Protein AF-A0A0F2TAU7-F1 (afdb_monomer)

Organism: Streptomyces rubellomurinus (strain ATCC 31215) (NCBI:txid359131)

Secondary structure (DSSP, 8-state):
----------HHHHHHHHHHHHHHHHHHHHHHHHHHHHHHHHHHTT--HHHHHHHHHHTTHHHHHHHHHHHHHHHHTT--HHHHHHHHHHHHHHHHHHHHHHHHT-

Foldseek 3Di:
DDPDDPPPQPVVLVVLLVVLLVLLVVLVVCLLVVLVVQLVVCVVVVHDNVPSVVSSVVLCVLLVVLLVVLVVCCVPVVDPPNNSSNSNSVSNSRSSVVSSVVVVVD

Sequence (106 aa):
MARTLSGKRNPLGLALGVGQLLLAAPMLATLATGGLVIAVMGMAAGSSAVVAVPAALLMLLGPLLGLGLALLVTRVHDVPRHVVFPVISFGLLLGTAIEYVGIFQQ

pLDDT: mean 79.38, std 10.71, range [42.56, 91.81]

Mean predicted aligned error: 8.67 Å

Solvent-accessible surface area (backbone atoms only — not comparable to full-atom values): 5560 Å² total; per-residue (Å²): 136,87,88,81,74,81,79,70,80,43,65,66,36,49,50,50,15,50,53,34,41,63,62,28,46,61,56,49,48,49,46,55,53,49,25,49,49,51,22,51,54,35,37,74,74,69,41,55,60,84,55,26,50,57,56,32,53,54,66,48,44,34,30,52,50,20,32,51,50,26,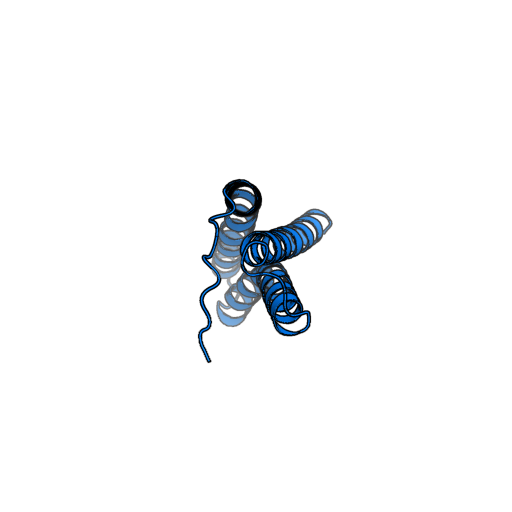50,48,51,45,66,74,65,71,49,56,80,60,48,42,59,28,47,34,25,45,20,29,29,50,13,35,50,54,42,53,53,59,62,77,74,109

Radius of gyration: 17.93 Å; Cα contacts (8 Å, |Δi|>4): 107; chains: 1; bounding box: 39×26×62 Å

Structure (mmCIF, N/CA/C/O backbone):
data_AF-A0A0F2TAU7-F1
#
_entry.id   AF-A0A0F2TAU7-F1
#
loop_
_atom_site.group_PDB
_atom_site.id
_atom_site.type_symbol
_atom_site.label_atom_id
_atom_site.label_alt_id
_atom_site.label_comp_id
_atom_site.label_asym_id
_atom_site.label_entity_id
_atom_site.label_seq_id
_atom_site.pdbx_PDB_ins_code
_atom_site.Cartn_x
_atom_site.Cartn_y
_atom_site.Cartn_z
_atom_site.occupancy
_atom_site.B_iso_or_equiv
_atom_site.auth_seq_id
_atom_site.auth_comp_id
_atom_site.auth_asym_id
_atom_site.auth_atom_id
_atom_site.pdbx_PDB_model_num
ATOM 1 N N . MET A 1 1 ? -6.305 -12.656 36.894 1.00 43.06 1 MET A N 1
ATOM 2 C CA . MET A 1 1 ? -6.575 -11.359 36.234 1.00 43.06 1 MET A CA 1
ATOM 3 C C . MET A 1 1 ? -7.243 -11.649 34.891 1.00 43.06 1 MET A C 1
ATOM 5 O O . MET A 1 1 ? -6.571 -11.988 33.926 1.00 43.06 1 MET A O 1
ATOM 9 N N . ALA A 1 2 ? -8.575 -11.688 34.872 1.00 42.56 2 ALA A N 1
ATOM 10 C CA . ALA A 1 2 ? -9.360 -12.154 33.731 1.00 42.56 2 ALA A CA 1
ATOM 11 C C . ALA A 1 2 ? -9.502 -11.044 32.673 1.00 42.56 2 ALA A C 1
ATOM 13 O O . ALA A 1 2 ? -10.181 -10.048 32.906 1.00 42.56 2 ALA A O 1
ATOM 14 N N . ARG A 1 3 ? -8.872 -11.207 31.500 1.00 48.84 3 ARG A N 1
ATOM 15 C CA . ARG A 1 3 ? -9.131 -10.385 30.302 1.00 48.84 3 ARG A CA 1
ATOM 16 C C . ARG A 1 3 ? -10.288 -10.998 29.510 1.00 48.84 3 ARG A C 1
ATOM 18 O O . ARG A 1 3 ? -10.101 -11.561 28.438 1.00 48.84 3 ARG A O 1
ATOM 25 N N . THR A 1 4 ? -11.496 -10.889 30.044 1.00 59.75 4 THR A N 1
ATOM 26 C CA . THR A 1 4 ? -12.730 -11.095 29.280 1.00 59.75 4 THR A CA 1
ATOM 27 C C . THR A 1 4 ? -13.320 -9.739 28.935 1.00 59.75 4 THR A C 1
ATOM 29 O O . THR A 1 4 ? -14.083 -9.174 29.708 1.00 59.75 4 THR A O 1
ATOM 32 N N . LEU A 1 5 ? -12.984 -9.225 27.753 1.00 47.03 5 LEU A N 1
ATOM 33 C CA . LEU A 1 5 ? -13.851 -8.295 27.037 1.00 47.03 5 LEU A CA 1
ATOM 34 C C . LEU A 1 5 ? -14.039 -8.855 25.634 1.00 47.03 5 LEU A C 1
ATOM 36 O O . LEU A 1 5 ? -13.156 -8.791 24.780 1.00 47.03 5 LEU A O 1
ATOM 40 N N . SER A 1 6 ? -15.200 -9.487 25.478 1.00 45.56 6 SER A N 1
ATOM 41 C CA . SER A 1 6 ? -15.793 -9.923 24.224 1.00 45.56 6 SER A CA 1
ATOM 42 C C . SER A 1 6 ? -15.510 -8.900 23.127 1.00 45.56 6 SER A C 1
ATOM 44 O O . SER A 1 6 ? -15.968 -7.756 23.187 1.00 45.56 6 SER A O 1
ATOM 46 N N . GLY A 1 7 ? -14.726 -9.312 22.131 1.00 49.81 7 GLY A N 1
ATOM 47 C CA . GLY A 1 7 ? -14.575 -8.580 20.886 1.00 49.81 7 GLY A CA 1
ATOM 48 C C . GLY A 1 7 ? -15.911 -8.594 20.159 1.00 49.81 7 GLY A C 1
ATOM 49 O O . GLY A 1 7 ? -16.137 -9.447 19.304 1.00 49.81 7 GLY A O 1
ATOM 50 N N . LYS A 1 8 ? -16.812 -7.670 20.513 1.00 58.38 8 LYS A N 1
ATOM 51 C CA . LYS A 1 8 ? -17.995 -7.363 19.708 1.00 58.38 8 LYS A CA 1
ATOM 52 C C . LYS A 1 8 ? -17.480 -7.081 18.299 1.00 58.38 8 LYS A C 1
ATOM 54 O O . LYS A 1 8 ? -16.807 -6.076 18.073 1.00 58.38 8 LYS A O 1
ATOM 59 N N . ARG A 1 9 ? -17.732 -8.012 17.374 1.00 62.31 9 ARG A N 1
ATOM 60 C CA . ARG A 1 9 ? -17.491 -7.811 15.945 1.00 62.31 9 ARG A CA 1
ATOM 61 C C . ARG A 1 9 ? -18.187 -6.501 15.593 1.00 62.31 9 ARG A C 1
ATOM 63 O O . ARG A 1 9 ? -19.392 -6.402 15.791 1.00 62.31 9 ARG A O 1
ATOM 70 N N . ASN A 1 10 ? -17.430 -5.489 15.180 1.00 75.12 10 ASN A N 1
ATOM 71 C CA . ASN A 1 10 ? -17.988 -4.232 14.703 1.00 75.12 10 ASN A CA 1
ATOM 72 C C . ASN A 1 10 ? -18.178 -4.381 13.187 1.00 75.12 10 ASN A C 1
ATOM 74 O O . ASN A 1 10 ? -17.215 -4.162 12.446 1.00 75.12 10 ASN A O 1
ATOM 78 N N . PRO A 1 11 ? -19.364 -4.813 12.715 1.00 77.62 11 PRO A N 1
ATOM 79 C CA . PRO A 1 11 ? -19.586 -5.061 11.295 1.00 77.62 11 PRO A CA 1
ATOM 80 C C . PRO A 1 11 ? -19.400 -3.786 10.471 1.00 77.62 11 PRO A C 1
ATOM 82 O O . PRO A 1 11 ? -18.952 -3.874 9.336 1.00 77.62 11 PRO A O 1
ATOM 85 N N . LEU A 1 12 ? -19.659 -2.610 11.057 1.00 81.12 12 LEU A N 1
ATOM 86 C CA . LEU A 1 12 ? -19.448 -1.320 10.402 1.00 81.12 12 LEU A CA 1
ATOM 87 C C . LEU A 1 12 ? -17.958 -1.040 10.194 1.00 81.12 12 LEU A C 1
ATOM 89 O O . LEU A 1 12 ? -17.551 -0.706 9.089 1.00 81.12 12 LEU A O 1
ATOM 93 N N . GLY A 1 13 ? -17.126 -1.240 11.221 1.00 79.12 13 GLY A N 1
ATOM 94 C CA . GLY A 1 13 ? -15.672 -1.073 11.098 1.00 79.12 13 GLY A CA 1
ATOM 95 C C . GLY A 1 13 ? -15.052 -2.027 10.071 1.00 79.12 13 GLY A C 1
ATOM 96 O O . GLY A 1 13 ? -14.156 -1.643 9.321 1.00 79.12 13 GLY A O 1
ATOM 97 N N . LEU A 1 14 ? -15.571 -3.255 9.993 1.00 77.94 14 LEU A N 1
ATOM 98 C CA . LEU A 1 14 ? -15.134 -4.241 9.009 1.00 77.94 14 LEU A CA 1
ATOM 99 C C . LEU A 1 14 ? -15.607 -3.883 7.594 1.00 77.94 14 LEU A C 1
ATOM 101 O O . LEU A 1 14 ? -14.802 -3.911 6.670 1.00 77.94 14 LEU A O 1
ATOM 105 N N . ALA A 1 15 ? -16.869 -3.478 7.428 1.00 83.25 15 ALA A N 1
ATOM 106 C CA . ALA A 1 15 ? -17.410 -3.032 6.146 1.00 83.25 15 ALA A CA 1
ATOM 107 C C . ALA A 1 15 ? -16.667 -1.803 5.602 1.00 83.25 15 ALA A C 1
ATOM 109 O O . ALA A 1 15 ? -16.358 -1.757 4.415 1.00 83.25 15 ALA A O 1
ATOM 110 N N . LEU A 1 16 ? -16.317 -0.846 6.467 1.00 83.94 16 LEU A N 1
ATOM 111 C CA . LEU A 1 16 ? -15.525 0.327 6.092 1.00 83.94 16 LEU A CA 1
ATOM 112 C C . LEU A 1 16 ? -14.125 -0.061 5.613 1.00 83.94 16 LEU A C 1
ATOM 114 O O . LEU A 1 16 ? -13.708 0.385 4.548 1.00 83.94 16 LEU A O 1
ATOM 118 N N . GLY A 1 17 ? -13.418 -0.919 6.355 1.00 80.81 17 GLY A N 1
ATOM 119 C CA . GLY A 1 17 ? -12.089 -1.373 5.939 1.00 80.81 17 GLY A CA 1
ATOM 120 C C . GLY A 1 17 ? -12.125 -2.194 4.646 1.00 80.81 17 GLY A C 1
ATOM 121 O O . GLY A 1 17 ? -11.287 -1.993 3.774 1.00 80.81 17 GLY A O 1
ATOM 122 N N . VAL A 1 18 ? -13.137 -3.052 4.464 1.00 85.94 18 VAL A N 1
ATOM 123 C CA . VAL A 1 18 ? -13.330 -3.804 3.213 1.00 85.94 18 VAL A CA 1
ATOM 124 C C . VAL A 1 18 ? -13.635 -2.847 2.064 1.00 85.94 18 VAL A C 1
ATOM 126 O O . VAL A 1 18 ? -13.041 -2.985 1.002 1.00 85.94 18 VAL A O 1
ATOM 129 N N . GLY A 1 19 ? -14.494 -1.846 2.272 1.00 84.38 19 GLY A N 1
ATOM 130 C CA . GLY A 1 19 ? -14.776 -0.814 1.275 1.00 84.38 19 GLY A CA 1
ATOM 131 C C . GLY A 1 19 ? -13.518 -0.047 0.866 1.00 84.38 19 GLY A C 1
ATOM 132 O O . GLY A 1 19 ? -13.265 0.126 -0.321 1.00 84.38 19 GLY A O 1
ATOM 133 N N . GLN A 1 20 ? -12.678 0.339 1.827 1.00 85.00 20 GLN A N 1
ATOM 134 C CA . GLN A 1 20 ? -11.396 1.000 1.560 1.00 85.00 20 GLN A CA 1
ATOM 135 C C . GLN A 1 20 ? -10.417 0.097 0.801 1.00 85.00 20 GLN A C 1
ATOM 137 O O . GLN A 1 20 ? -9.771 0.557 -0.135 1.00 85.00 20 GLN A O 1
ATOM 142 N N . LEU A 1 21 ? -10.334 -1.188 1.153 1.00 81.75 21 LEU A N 1
ATOM 143 C CA . LEU A 1 21 ? -9.525 -2.174 0.430 1.00 81.75 21 LEU A CA 1
ATOM 144 C C . LEU A 1 21 ? -10.021 -2.390 -0.999 1.00 81.75 21 LEU A C 1
ATOM 146 O O . LEU A 1 21 ? -9.209 -2.440 -1.916 1.00 81.75 21 LEU A O 1
ATOM 150 N N . LEU A 1 22 ? -11.336 -2.480 -1.201 1.00 86.25 22 LEU A N 1
ATOM 151 C CA . LEU A 1 22 ? -11.935 -2.601 -2.529 1.00 86.25 22 LEU A CA 1
ATOM 152 C C . LEU A 1 22 ? -11.713 -1.345 -3.376 1.00 86.25 22 LEU A C 1
ATOM 154 O O . LEU A 1 22 ? -11.561 -1.469 -4.585 1.00 86.25 22 LEU A O 1
ATOM 158 N N . LEU A 1 23 ? -11.652 -0.160 -2.762 1.00 83.75 23 LEU A N 1
ATOM 159 C CA . LEU A 1 23 ? -11.279 1.084 -3.444 1.00 83.75 23 LEU A CA 1
ATOM 160 C C . LEU A 1 23 ? -9.777 1.147 -3.759 1.00 83.75 23 LEU A C 1
ATOM 162 O O . LEU A 1 23 ? -9.396 1.654 -4.811 1.00 83.75 23 LEU A O 1
ATOM 166 N N . ALA A 1 24 ? -8.925 0.608 -2.884 1.00 81.19 24 ALA A N 1
ATOM 167 C CA . ALA A 1 24 ? -7.478 0.572 -3.092 1.00 81.19 24 ALA A CA 1
ATOM 168 C C . ALA A 1 24 ? -7.071 -0.475 -4.137 1.00 81.19 24 ALA A C 1
ATOM 170 O O . ALA A 1 24 ? -6.119 -0.258 -4.880 1.00 81.19 24 ALA A O 1
ATOM 171 N N . ALA A 1 25 ? -7.790 -1.597 -4.211 1.00 80.56 25 ALA A N 1
ATOM 172 C CA . ALA A 1 25 ? -7.498 -2.722 -5.093 1.00 80.56 25 ALA A CA 1
ATOM 173 C C . ALA A 1 25 ? -7.334 -2.340 -6.578 1.00 80.56 25 ALA A C 1
ATOM 175 O O . ALA A 1 25 ? -6.309 -2.717 -7.147 1.00 80.56 25 ALA A O 1
ATO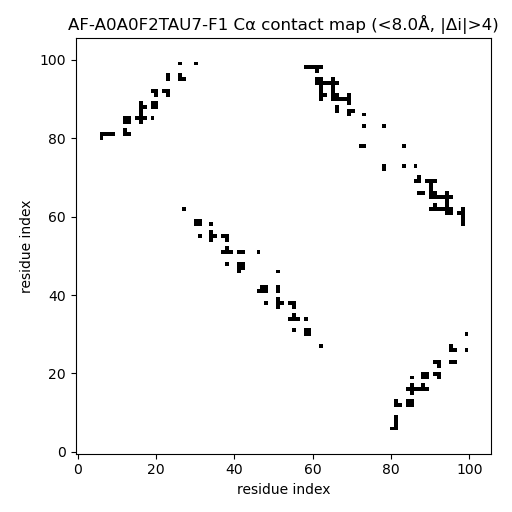M 176 N N . PRO A 1 26 ? -8.254 -1.592 -7.225 1.00 81.19 26 PRO A N 1
ATOM 177 C CA . PRO A 1 26 ? -8.075 -1.191 -8.615 1.00 81.19 26 PRO A CA 1
ATOM 178 C C . PRO A 1 26 ? -6.866 -0.268 -8.792 1.00 81.19 26 PRO A C 1
ATOM 180 O O . PRO A 1 26 ? -6.112 -0.461 -9.735 1.00 81.19 26 PRO A O 1
ATOM 183 N N . MET A 1 27 ? -6.615 0.673 -7.876 1.00 82.12 27 MET A N 1
ATOM 184 C CA . MET A 1 27 ? -5.432 1.541 -7.958 1.00 82.12 27 MET A CA 1
ATOM 185 C C . MET A 1 27 ? -4.121 0.757 -7.791 1.00 82.12 27 MET A C 1
ATOM 187 O O . MET A 1 27 ? -3.185 0.961 -8.560 1.00 82.12 27 MET A O 1
ATOM 191 N N . LEU A 1 28 ? -4.067 -0.178 -6.836 1.00 80.38 28 LEU A N 1
ATOM 192 C CA . LEU A 1 28 ? -2.935 -1.090 -6.634 1.00 80.38 28 LEU A CA 1
ATOM 193 C C . LEU A 1 28 ? -2.693 -1.973 -7.856 1.00 80.38 28 LEU A C 1
ATOM 195 O O . LEU A 1 28 ? -1.544 -2.172 -8.244 1.00 80.38 28 LEU A O 1
ATOM 199 N N . ALA A 1 29 ? -3.763 -2.485 -8.468 1.00 82.12 29 ALA A N 1
ATOM 200 C CA . ALA A 1 29 ? -3.668 -3.256 -9.697 1.00 82.12 29 ALA A CA 1
ATOM 201 C C . ALA A 1 29 ? -3.053 -2.407 -10.811 1.00 82.12 29 ALA A C 1
ATOM 203 O O . ALA A 1 29 ? -2.087 -2.852 -11.420 1.00 82.12 29 ALA A O 1
ATOM 204 N N . THR A 1 30 ? -3.526 -1.172 -11.009 1.00 83.44 30 THR A N 1
ATOM 205 C CA . THR A 1 30 ? -2.979 -0.257 -12.020 1.00 83.44 30 THR A CA 1
ATOM 206 C C . THR A 1 30 ? -1.505 0.058 -11.776 1.00 83.44 30 THR A C 1
ATOM 208 O O . THR A 1 30 ? -0.728 0.032 -12.727 1.00 83.44 30 THR A O 1
ATOM 211 N N . LEU A 1 31 ? -1.097 0.302 -10.526 1.00 81.50 31 LEU A N 1
ATOM 212 C CA . LEU A 1 31 ? 0.311 0.522 -10.168 1.00 81.50 31 LEU A CA 1
ATOM 213 C C . LEU A 1 31 ? 1.168 -0.710 -10.468 1.00 81.50 31 LEU A C 1
ATOM 215 O O . LEU A 1 31 ? 2.205 -0.599 -11.118 1.00 81.50 31 LEU A O 1
ATOM 219 N N . ALA A 1 32 ? 0.721 -1.894 -10.047 1.00 81.44 32 ALA A N 1
ATOM 220 C CA . ALA A 1 32 ? 1.459 -3.134 -10.251 1.00 81.44 32 ALA A CA 1
ATOM 221 C C . ALA A 1 32 ? 1.563 -3.504 -11.739 1.00 81.44 32 ALA A C 1
ATOM 223 O O . ALA A 1 32 ? 2.647 -3.834 -12.220 1.00 81.44 32 ALA A O 1
ATOM 224 N N . THR A 1 33 ? 0.460 -3.422 -12.493 1.00 82.75 33 THR A N 1
ATOM 225 C CA . THR A 1 33 ? 0.465 -3.711 -13.933 1.00 82.75 33 THR A CA 1
ATOM 226 C C . THR A 1 33 ? 1.197 -2.633 -14.721 1.00 82.75 33 THR A C 1
ATOM 228 O O . THR A 1 33 ? 1.944 -2.963 -15.634 1.00 82.75 33 THR A O 1
ATOM 231 N N . GLY A 1 34 ? 1.027 -1.358 -14.362 1.00 81.06 34 GLY A N 1
ATOM 232 C CA . GLY A 1 34 ? 1.709 -0.232 -14.997 1.00 81.06 34 GLY A CA 1
ATOM 233 C C . GLY A 1 34 ? 3.220 -0.310 -14.803 1.00 81.06 34 GLY A C 1
ATOM 234 O O . GLY A 1 34 ? 3.963 -0.277 -15.782 1.00 81.06 34 GLY A O 1
ATOM 235 N N . GLY A 1 35 ? 3.675 -0.531 -13.567 1.00 80.25 35 GLY A N 1
ATOM 236 C CA . GLY A 1 35 ? 5.087 -0.748 -13.255 1.00 80.25 35 GLY A CA 1
ATOM 237 C C . GLY A 1 35 ? 5.669 -1.962 -13.982 1.00 80.25 35 GLY A C 1
ATOM 238 O O . GLY A 1 35 ? 6.761 -1.879 -14.543 1.00 80.25 35 GLY A O 1
ATOM 239 N N . LEU A 1 36 ? 4.924 -3.071 -14.060 1.00 82.25 36 LEU A N 1
ATOM 240 C CA . LEU A 1 36 ? 5.356 -4.257 -14.803 1.00 82.25 36 LEU A CA 1
ATOM 241 C C . LEU A 1 36 ? 5.493 -3.982 -16.307 1.00 82.25 36 LEU A C 1
ATOM 243 O O . LEU A 1 36 ? 6.482 -4.389 -16.914 1.00 82.25 36 LEU A O 1
ATOM 247 N N . VAL A 1 37 ? 4.537 -3.274 -16.911 1.00 84.31 37 VAL A N 1
ATOM 248 C CA . VAL A 1 37 ? 4.600 -2.893 -18.330 1.00 84.31 37 VAL A CA 1
ATOM 249 C C . VAL A 1 37 ? 5.796 -1.983 -18.592 1.00 84.31 37 VAL A C 1
ATOM 251 O O . VAL A 1 37 ? 6.530 -2.227 -19.548 1.00 84.31 37 VAL A O 1
ATOM 254 N N . ILE A 1 38 ? 6.044 -0.991 -17.731 1.00 81.00 38 ILE A N 1
ATOM 255 C CA . ILE A 1 38 ? 7.218 -0.110 -17.825 1.00 81.00 38 ILE A CA 1
ATOM 256 C C . ILE A 1 38 ? 8.510 -0.928 -17.733 1.00 81.00 38 ILE A C 1
ATOM 258 O O . ILE A 1 38 ? 9.420 -0.721 -18.534 1.00 81.00 38 ILE A O 1
ATOM 262 N N . ALA A 1 39 ? 8.584 -1.895 -16.815 1.00 80.00 39 ALA A N 1
ATOM 263 C CA . ALA A 1 39 ? 9.750 -2.761 -16.690 1.00 80.00 39 ALA A CA 1
ATOM 264 C C . ALA A 1 39 ? 9.981 -3.604 -17.952 1.00 80.00 39 ALA A C 1
ATOM 266 O O . ALA A 1 39 ? 11.104 -3.665 -18.452 1.00 80.00 39 ALA A O 1
ATOM 267 N N . VAL A 1 40 ? 8.931 -4.230 -18.493 1.00 84.06 40 VAL A N 1
ATOM 268 C CA . VAL A 1 40 ? 9.018 -5.059 -19.706 1.00 84.06 40 VAL A CA 1
ATOM 269 C C . VAL A 1 40 ? 9.394 -4.219 -20.925 1.00 84.06 40 VAL A C 1
ATOM 271 O O . VAL A 1 40 ? 10.293 -4.603 -21.669 1.00 84.06 40 VAL A O 1
ATOM 274 N N . MET A 1 41 ? 8.761 -3.059 -21.107 1.00 82.31 41 MET A N 1
ATOM 275 C CA . MET A 1 41 ? 9.081 -2.107 -22.176 1.00 82.31 41 MET A CA 1
ATOM 276 C C . MET A 1 41 ? 10.519 -1.597 -22.059 1.00 82.31 41 MET A C 1
ATOM 278 O O . MET A 1 41 ? 11.240 -1.563 -23.052 1.00 82.31 41 MET A O 1
ATOM 282 N N . GLY A 1 42 ? 10.964 -1.267 -20.845 1.00 79.38 42 GLY A N 1
ATOM 283 C CA . GLY A 1 42 ? 12.338 -0.857 -20.574 1.00 79.38 42 GLY A CA 1
ATOM 284 C C . GLY A 1 42 ? 13.343 -1.945 -20.949 1.00 79.38 42 GLY A C 1
ATOM 285 O O . GLY A 1 42 ? 14.296 -1.667 -21.675 1.00 79.38 42 GLY A O 1
ATOM 286 N N . MET A 1 43 ? 13.102 -3.188 -20.525 1.00 79.75 43 MET A N 1
ATOM 287 C CA . MET A 1 43 ? 13.958 -4.324 -20.883 1.00 79.75 43 MET A CA 1
ATOM 288 C C . MET A 1 43 ? 13.969 -4.581 -22.396 1.00 79.75 43 MET A C 1
ATOM 290 O O . MET A 1 43 ? 15.029 -4.826 -22.969 1.00 79.75 43 MET A O 1
ATOM 294 N N . ALA A 1 44 ? 12.816 -4.474 -23.063 1.00 82.31 44 ALA A N 1
ATOM 295 C CA . ALA A 1 44 ? 12.709 -4.619 -24.515 1.00 82.31 44 ALA A CA 1
ATOM 296 C C . ALA A 1 44 ? 13.432 -3.495 -25.280 1.00 82.31 44 ALA A C 1
ATOM 298 O O . ALA A 1 44 ? 13.990 -3.741 -26.346 1.00 82.31 44 ALA A O 1
ATOM 299 N N . ALA A 1 45 ? 13.487 -2.286 -24.716 1.00 81.56 45 ALA A N 1
ATOM 300 C CA . ALA A 1 45 ? 14.252 -1.158 -25.246 1.00 81.56 45 ALA A CA 1
ATOM 301 C C . ALA A 1 45 ? 15.775 -1.287 -25.020 1.00 81.56 45 ALA A C 1
ATOM 303 O O . ALA A 1 45 ? 16.524 -0.357 -25.314 1.00 81.56 45 ALA A O 1
ATOM 304 N N . GLY A 1 46 ? 16.246 -2.427 -24.498 1.00 78.50 46 GLY A N 1
ATOM 305 C CA . GLY A 1 46 ? 17.658 -2.689 -24.223 1.00 78.50 46 GLY A CA 1
ATOM 306 C C . GLY A 1 46 ? 18.141 -2.139 -22.881 1.00 78.50 46 GLY A C 1
ATOM 307 O O . GLY A 1 46 ? 19.347 -2.138 -22.626 1.00 78.50 46 GLY A O 1
ATOM 308 N N . SER A 1 47 ? 17.237 -1.674 -22.010 1.00 73.62 47 SER A N 1
ATOM 309 C CA . SER A 1 47 ? 17.615 -1.292 -20.653 1.00 73.62 47 SER A CA 1
ATOM 310 C C . SER A 1 47 ? 17.950 -2.536 -19.830 1.00 73.62 47 SER A C 1
ATOM 312 O O . SER A 1 47 ? 17.356 -3.607 -19.976 1.00 73.62 47 SER A O 1
ATOM 314 N N . SER A 1 48 ? 18.946 -2.406 -18.957 1.00 75.88 48 SER A N 1
ATOM 315 C CA . SER A 1 48 ? 19.302 -3.498 -18.061 1.00 75.88 48 SER A CA 1
ATOM 316 C C . SER A 1 48 ? 18.146 -3.771 -17.099 1.00 75.88 48 SER A C 1
ATOM 318 O O . SER A 1 48 ? 17.628 -2.849 -16.462 1.00 75.88 48 SER A O 1
ATOM 320 N N . ALA A 1 49 ? 17.792 -5.047 -16.920 1.00 73.25 49 ALA A N 1
ATOM 321 C CA . ALA A 1 49 ? 16.823 -5.483 -15.911 1.00 73.25 49 ALA A CA 1
ATOM 322 C C . ALA A 1 49 ? 17.181 -4.970 -14.501 1.00 73.25 49 ALA A C 1
ATOM 324 O O . ALA A 1 49 ? 16.299 -4.725 -13.680 1.00 73.25 49 ALA A O 1
ATOM 325 N N . VAL A 1 50 ? 18.476 -4.729 -14.257 1.00 76.00 50 VAL A N 1
ATOM 326 C CA . VAL A 1 50 ? 19.025 -4.150 -13.022 1.00 76.00 50 VAL A CA 1
ATOM 327 C C . VAL A 1 50 ? 18.531 -2.719 -12.771 1.00 76.00 50 VAL A C 1
ATOM 329 O O . VAL A 1 50 ? 18.532 -2.275 -11.633 1.00 76.00 50 VAL A O 1
ATOM 332 N N . VAL A 1 51 ? 18.084 -1.997 -13.799 1.00 73.44 51 VAL A N 1
ATOM 333 C CA . VAL A 1 51 ? 17.534 -0.636 -13.677 1.00 73.44 51 VAL A CA 1
ATOM 334 C C . VAL A 1 51 ? 16.006 -0.655 -13.769 1.00 73.44 51 VAL A C 1
ATOM 336 O O . VAL A 1 51 ? 15.330 -0.001 -12.977 1.00 73.44 51 VAL A O 1
ATOM 339 N N . ALA A 1 52 ? 15.452 -1.448 -14.689 1.00 72.56 52 ALA A N 1
ATOM 340 C CA . ALA A 1 52 ? 14.014 -1.497 -14.951 1.00 72.56 52 ALA A CA 1
ATOM 341 C C . ALA A 1 52 ? 13.198 -2.108 -13.797 1.00 72.56 52 ALA A C 1
A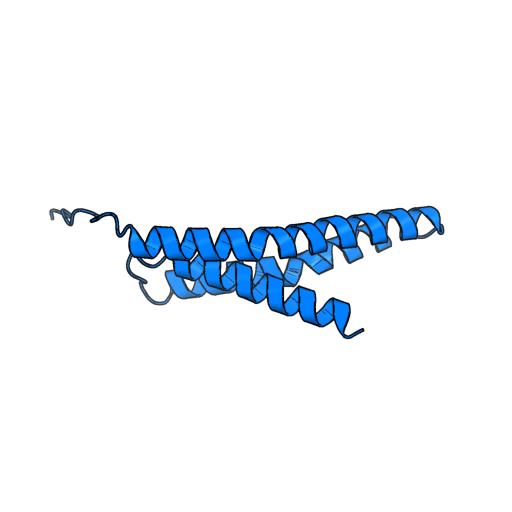TOM 343 O O . ALA A 1 52 ? 12.139 -1.593 -13.439 1.00 72.56 52 ALA A O 1
ATOM 344 N N . VAL A 1 53 ? 13.689 -3.195 -13.192 1.00 74.06 53 VAL A N 1
ATOM 345 C CA . VAL A 1 53 ? 12.964 -3.910 -12.131 1.00 74.06 53 VAL A CA 1
ATOM 346 C C . VAL A 1 53 ? 12.942 -3.115 -10.820 1.00 74.06 53 VAL A C 1
ATOM 348 O O . VAL A 1 53 ? 11.863 -2.988 -10.238 1.00 74.06 53 VAL A O 1
ATOM 351 N N . PRO A 1 54 ? 14.056 -2.510 -10.354 1.00 79.31 54 PRO A N 1
ATOM 352 C CA . PRO A 1 54 ? 14.007 -1.636 -9.187 1.00 79.31 54 PRO A CA 1
ATOM 353 C C . PRO A 1 54 ? 13.105 -0.422 -9.395 1.00 79.31 54 PRO A C 1
ATOM 355 O O . PRO A 1 54 ? 12.356 -0.087 -8.488 1.00 79.31 54 PRO A O 1
ATOM 358 N N . ALA A 1 55 ? 13.108 0.191 -10.583 1.00 73.19 55 ALA A N 1
ATOM 359 C CA . ALA A 1 55 ? 12.222 1.317 -10.881 1.00 73.19 55 ALA A CA 1
ATOM 360 C C . ALA A 1 55 ? 10.734 0.939 -10.757 1.00 73.19 55 ALA A C 1
ATOM 362 O O . ALA A 1 55 ? 9.961 1.676 -10.150 1.00 73.19 55 ALA A O 1
ATOM 363 N N . ALA A 1 56 ? 10.339 -0.242 -11.243 1.00 74.38 56 ALA A N 1
ATOM 364 C CA . ALA A 1 56 ? 8.980 -0.752 -11.059 1.00 74.38 56 ALA A CA 1
ATOM 365 C C . ALA A 1 56 ? 8.658 -1.096 -9.593 1.00 74.38 56 ALA A C 1
ATOM 367 O O . ALA A 1 56 ? 7.531 -0.904 -9.146 1.00 74.38 56 ALA A O 1
ATOM 368 N N . LEU A 1 57 ? 9.641 -1.569 -8.820 1.00 77.44 57 LEU A N 1
ATOM 369 C CA . LEU A 1 57 ? 9.491 -1.807 -7.380 1.00 77.44 57 LEU A CA 1
ATOM 370 C C . LEU A 1 57 ? 9.345 -0.509 -6.578 1.00 77.44 57 LEU A C 1
ATOM 372 O O . LEU A 1 57 ? 8.629 -0.500 -5.577 1.00 77.44 57 LEU A O 1
ATOM 376 N N . LEU A 1 58 ? 9.982 0.585 -7.008 1.00 80.06 58 LEU A N 1
ATOM 377 C CA . LEU A 1 58 ? 9.837 1.891 -6.361 1.00 80.06 58 LEU A CA 1
ATOM 378 C C . LEU A 1 58 ? 8.386 2.390 -6.412 1.00 80.06 58 LEU A C 1
ATOM 380 O O . LEU A 1 58 ? 7.948 2.999 -5.443 1.00 80.06 58 LEU A O 1
ATOM 384 N N . MET A 1 59 ? 7.610 2.025 -7.441 1.00 76.25 59 MET A N 1
ATOM 385 C CA . MET A 1 59 ? 6.171 2.336 -7.523 1.00 76.25 59 MET A CA 1
ATOM 386 C C . MET A 1 59 ? 5.319 1.647 -6.442 1.00 76.25 59 MET A C 1
ATOM 388 O O . MET A 1 59 ? 4.138 1.942 -6.289 1.00 76.25 59 MET A O 1
ATOM 392 N N . LEU A 1 60 ? 5.876 0.698 -5.685 1.00 80.44 60 LEU A N 1
ATOM 393 C CA . LEU A 1 60 ? 5.196 0.088 -4.541 1.00 80.44 60 LEU A CA 1
ATOM 394 C C . LEU A 1 60 ? 5.537 0.781 -3.214 1.00 80.44 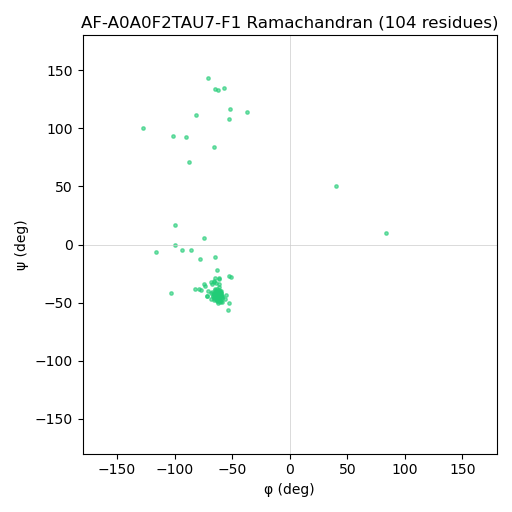60 LEU A C 1
ATOM 396 O O . LEU A 1 60 ? 4.946 0.438 -2.185 1.00 80.44 60 LEU A O 1
ATOM 400 N N . LEU A 1 61 ? 6.453 1.757 -3.206 1.00 84.81 61 LEU A N 1
ATOM 401 C CA . LEU A 1 61 ? 6.863 2.443 -1.982 1.00 84.81 61 LEU A CA 1
ATOM 402 C C . LEU A 1 61 ? 5.718 3.226 -1.347 1.00 84.81 61 LEU A C 1
ATOM 404 O O . LEU A 1 61 ? 5.537 3.093 -0.139 1.00 84.81 61 LEU A O 1
ATOM 408 N N . GLY A 1 62 ? 4.923 3.983 -2.107 1.00 85.19 62 GLY A N 1
ATOM 409 C CA . GLY A 1 62 ? 3.774 4.716 -1.567 1.00 85.19 62 GLY A CA 1
ATOM 410 C C . GLY A 1 62 ? 2.809 3.825 -0.771 1.00 85.19 62 GLY A C 1
ATOM 411 O O . GLY A 1 62 ? 2.605 4.079 0.422 1.00 85.19 62 GLY A O 1
ATOM 412 N N . PRO A 1 63 ? 2.266 2.736 -1.354 1.00 86.38 63 PRO A N 1
ATOM 413 C CA . PRO A 1 63 ? 1.439 1.771 -0.629 1.00 86.38 63 PRO A CA 1
ATOM 414 C C . PRO A 1 63 ? 2.117 1.178 0.616 1.00 86.38 63 PRO A C 1
ATOM 416 O O . PRO A 1 63 ? 1.486 1.074 1.671 1.00 86.38 63 PRO A O 1
ATOM 419 N N . LEU A 1 64 ? 3.400 0.809 0.519 1.00 88.19 64 LEU A N 1
ATOM 420 C CA . LEU A 1 64 ? 4.156 0.222 1.631 1.00 88.19 64 LEU A CA 1
ATOM 421 C C . LEU A 1 64 ? 4.391 1.221 2.769 1.00 88.19 64 LEU A C 1
ATOM 423 O O . LEU A 1 64 ? 4.255 0.859 3.938 1.00 88.19 64 LEU A O 1
ATOM 427 N N . LEU A 1 65 ? 4.698 2.477 2.445 1.00 87.94 65 LEU A N 1
ATOM 428 C CA . LEU A 1 65 ? 4.862 3.558 3.413 1.00 87.94 65 LEU A CA 1
ATOM 429 C C . LEU A 1 65 ? 3.532 3.884 4.092 1.00 87.94 65 LEU A C 1
ATOM 431 O O . LEU A 1 65 ? 3.489 3.983 5.316 1.00 87.94 65 LEU A O 1
ATOM 435 N N . GLY A 1 66 ? 2.440 3.975 3.330 1.00 88.00 66 GLY A N 1
ATOM 436 C CA . GLY A 1 66 ? 1.097 4.181 3.875 1.00 88.00 66 GLY A CA 1
ATOM 437 C C . GLY A 1 66 ? 0.672 3.061 4.831 1.00 88.00 66 GLY A C 1
ATOM 438 O O . GLY A 1 66 ? 0.154 3.325 5.920 1.00 88.00 66 GLY A O 1
ATOM 439 N N . LEU A 1 67 ? 0.970 1.807 4.477 1.00 89.25 67 LEU A N 1
ATOM 440 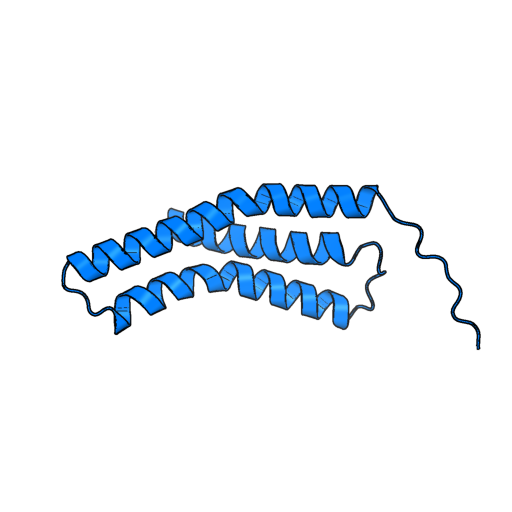C CA . LEU A 1 67 ? 0.740 0.647 5.337 1.00 89.25 67 LEU A CA 1
ATOM 441 C C . LEU A 1 67 ? 1.615 0.689 6.599 1.00 89.25 67 LEU A C 1
ATOM 443 O O . LEU A 1 67 ? 1.112 0.499 7.708 1.00 89.25 67 LEU A O 1
ATOM 447 N N . GLY A 1 68 ? 2.913 0.954 6.443 1.00 88.19 68 GLY A N 1
ATOM 448 C CA . GLY A 1 68 ? 3.869 1.043 7.546 1.00 88.19 68 GLY A CA 1
ATOM 449 C C . GLY A 1 68 ? 3.504 2.139 8.544 1.00 88.19 68 GLY A C 1
ATOM 450 O O . GLY A 1 68 ? 3.544 1.909 9.754 1.00 88.19 68 GLY A O 1
ATOM 451 N N . LEU A 1 69 ? 3.063 3.299 8.053 1.00 88.94 69 LEU A N 1
ATOM 452 C CA . LEU A 1 69 ? 2.625 4.413 8.888 1.00 88.94 69 LEU A CA 1
ATOM 453 C C . LEU A 1 69 ? 1.351 4.061 9.663 1.00 88.94 69 LEU A C 1
ATOM 455 O O . LEU A 1 69 ? 1.281 4.299 10.866 1.00 88.94 69 LEU A O 1
ATOM 459 N N . ALA A 1 70 ? 0.366 3.430 9.019 1.00 88.38 70 ALA A N 1
ATOM 460 C CA . ALA A 1 70 ? -0.842 2.986 9.711 1.00 88.38 70 ALA A CA 1
ATOM 461 C C . ALA A 1 70 ? -0.550 1.901 10.759 1.00 88.38 70 ALA A C 1
ATOM 463 O O . ALA A 1 70 ? -1.105 1.935 11.861 1.00 88.38 70 ALA A O 1
ATOM 464 N N . LEU A 1 71 ? 0.372 0.977 10.474 1.00 89.38 71 LEU A N 1
ATOM 465 C CA . LEU A 1 71 ? 0.852 0.009 11.461 1.00 89.38 71 LEU A CA 1
ATOM 466 C C . LEU A 1 71 ? 1.536 0.709 12.641 1.00 89.38 71 LEU A C 1
ATOM 468 O O . LEU A 1 71 ? 1.236 0.382 13.789 1.00 89.38 71 LEU A O 1
ATOM 472 N N . LEU A 1 72 ? 2.384 1.707 12.390 1.00 90.06 72 LEU A N 1
ATOM 473 C CA . LEU A 1 72 ? 3.025 2.491 13.444 1.00 90.06 72 LEU A CA 1
ATOM 474 C C . LEU A 1 72 ? 1.989 3.229 14.305 1.00 90.06 72 LEU A C 1
ATOM 476 O O . LEU A 1 72 ? 2.031 3.125 15.528 1.00 90.06 72 LEU A O 1
ATOM 480 N N . VAL A 1 73 ? 1.009 3.891 13.687 1.00 88.44 73 VAL A N 1
ATOM 481 C CA . VAL A 1 73 ? -0.076 4.595 14.392 1.00 88.44 73 VAL A CA 1
ATOM 482 C C . VAL A 1 73 ? -0.865 3.635 15.281 1.00 88.44 73 VAL A C 1
ATOM 484 O O . VAL A 1 73 ? -1.088 3.929 16.455 1.00 88.44 73 VAL A O 1
ATOM 487 N N . THR A 1 74 ? -1.235 2.458 14.767 1.00 89.44 74 THR A N 1
ATOM 488 C CA . THR A 1 74 ? -1.969 1.459 15.566 1.00 89.44 74 THR A CA 1
ATOM 489 C C . THR A 1 74 ? -1.152 0.908 16.733 1.00 89.44 74 THR A C 1
ATOM 491 O O . THR A 1 74 ? -1.732 0.553 17.758 1.00 89.44 74 THR A O 1
ATOM 494 N N . ARG A 1 75 ? 0.181 0.866 16.609 1.00 87.44 75 ARG A N 1
ATOM 495 C CA . ARG A 1 75 ? 1.102 0.431 17.669 1.00 87.44 75 ARG A CA 1
ATOM 496 C C . ARG A 1 75 ? 1.355 1.504 18.724 1.00 87.44 75 ARG A C 1
ATOM 498 O O . ARG A 1 75 ? 1.475 1.155 19.892 1.00 87.44 75 ARG A O 1
ATOM 505 N N . VAL A 1 76 ? 1.451 2.770 18.324 1.00 91.81 76 VAL A N 1
ATOM 506 C CA . VAL A 1 76 ? 1.789 3.890 19.218 1.00 91.81 76 VAL A CA 1
ATOM 507 C C . VAL A 1 76 ? 0.568 4.394 19.991 1.00 91.81 76 VAL A C 1
ATOM 509 O O . VAL A 1 76 ? 0.689 4.710 21.169 1.00 91.81 76 VAL A O 1
ATOM 512 N N . HIS A 1 77 ? -0.611 4.439 19.365 1.00 85.56 77 HIS A N 1
ATOM 513 C CA . HIS A 1 77 ? -1.806 5.073 19.943 1.00 85.56 77 HIS A CA 1
ATOM 514 C C . HIS A 1 77 ? -2.812 4.104 20.592 1.00 85.56 77 HIS A C 1
ATOM 516 O O . HIS A 1 77 ? -3.958 4.487 20.804 1.00 85.56 77 HIS A O 1
ATOM 522 N N . ASP A 1 78 ? -2.403 2.864 20.890 1.00 84.25 78 ASP A N 1
ATOM 523 C CA . ASP A 1 78 ? -3.242 1.791 21.468 1.00 84.25 78 ASP A CA 1
ATOM 524 C C . ASP A 1 78 ? -4.662 1.747 20.863 1.00 84.25 78 ASP A C 1
ATOM 526 O O . ASP A 1 78 ? -5.693 1.799 21.541 1.00 84.25 78 ASP A O 1
ATOM 530 N N . VAL A 1 79 ? -4.707 1.735 19.525 1.00 84.62 79 VAL A N 1
ATOM 531 C CA . VAL A 1 79 ? -5.949 1.869 18.760 1.00 84.62 79 VAL A CA 1
ATOM 532 C C . VAL A 1 79 ? -6.885 0.696 19.081 1.00 84.62 79 VAL A C 1
ATOM 534 O O . VAL A 1 79 ? -6.464 -0.466 19.028 1.00 84.62 79 VAL A O 1
ATOM 537 N N . PRO A 1 80 ? -8.182 0.946 19.353 1.00 84.19 80 PRO A N 1
ATOM 538 C CA . PRO A 1 80 ? -9.113 -0.122 19.681 1.00 84.19 80 PRO A CA 1
ATOM 539 C C . PRO A 1 80 ? -9.175 -1.180 18.574 1.00 84.19 80 PRO A C 1
ATOM 541 O O . PRO A 1 80 ? -9.327 -0.861 17.395 1.00 84.19 80 PRO A O 1
ATOM 544 N N . ARG A 1 81 ? -9.146 -2.470 18.938 1.00 82.38 81 ARG A N 1
ATOM 545 C CA . ARG A 1 81 ? -9.112 -3.596 17.974 1.00 82.38 81 ARG A CA 1
ATOM 546 C C . ARG A 1 81 ? -10.189 -3.546 16.882 1.00 82.38 81 ARG A C 1
ATOM 548 O O . ARG A 1 81 ? -9.974 -4.073 15.798 1.00 82.38 81 ARG A O 1
ATOM 555 N N . HIS A 1 82 ? -11.336 -2.927 17.157 1.00 81.06 82 HIS A N 1
ATOM 556 C CA . HIS A 1 82 ? -12.446 -2.810 16.211 1.00 81.06 82 HIS A CA 1
ATOM 557 C C . HIS A 1 82 ? -12.246 -1.733 15.126 1.00 81.06 82 HIS A C 1
ATOM 559 O O . HIS A 1 82 ? -13.009 -1.718 14.163 1.00 81.06 82 HIS A O 1
ATOM 565 N N . VAL A 1 83 ? -11.250 -0.852 15.271 1.00 82.75 83 VAL A N 1
ATOM 566 C CA . VAL A 1 83 ? -10.881 0.200 14.301 1.00 82.75 83 VAL A CA 1
ATOM 567 C C . VAL A 1 83 ? -9.483 0.010 13.702 1.00 82.75 83 VAL A C 1
ATOM 569 O O . VAL A 1 83 ? -9.146 0.680 12.735 1.00 82.75 83 VAL A O 1
ATOM 572 N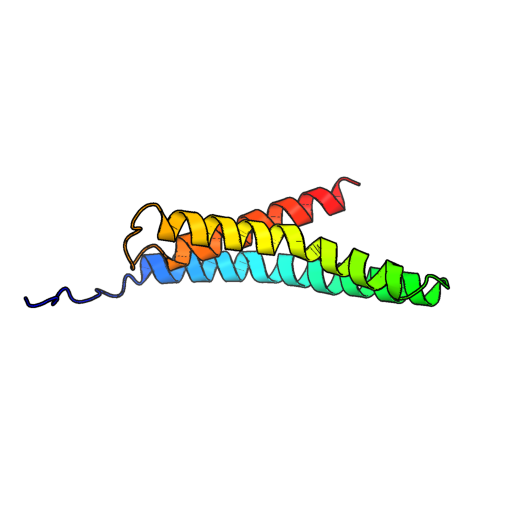 N . VAL A 1 84 ? -8.693 -0.955 14.180 1.00 87.19 84 VAL A N 1
ATOM 573 C CA . VAL A 1 84 ? -7.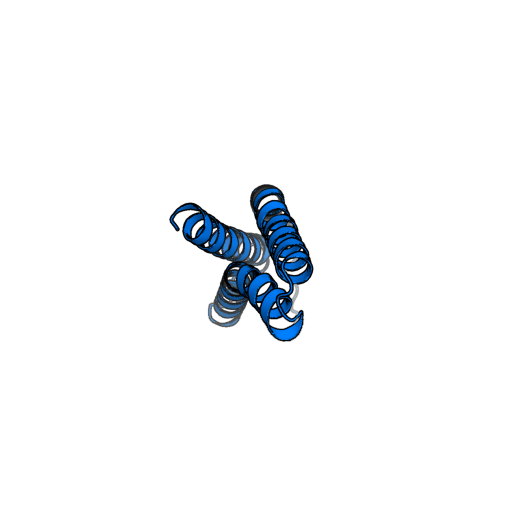360 -1.257 13.617 1.00 87.19 84 VAL A CA 1
ATOM 574 C C . VAL A 1 84 ? -7.428 -1.578 12.119 1.00 87.19 84 VAL A C 1
ATOM 576 O O . VAL A 1 84 ? -6.663 -1.030 11.334 1.00 87.19 84 VAL A O 1
ATOM 579 N N . PHE A 1 85 ? -8.365 -2.432 11.705 1.00 86.06 85 PHE A N 1
ATOM 580 C CA . PHE A 1 85 ? -8.506 -2.832 10.303 1.00 86.06 85 PHE A CA 1
ATOM 581 C C . PHE A 1 85 ? -8.834 -1.669 9.344 1.00 86.06 85 PHE A C 1
ATOM 583 O O . PHE A 1 85 ? -8.114 -1.521 8.353 1.00 86.06 85 PHE A O 1
ATOM 590 N N . PRO A 1 86 ? -9.849 -0.817 9.604 1.00 86.25 86 PRO A N 1
ATOM 591 C CA . PRO A 1 86 ? -10.091 0.349 8.757 1.00 86.25 86 PRO A CA 1
ATOM 592 C C . PRO A 1 86 ? -8.935 1.358 8.799 1.00 86.25 86 PRO A C 1
ATOM 594 O O . PRO A 1 86 ? -8.620 1.945 7.776 1.00 86.25 86 PRO A O 1
ATOM 597 N N . VAL A 1 87 ? -8.224 1.522 9.920 1.00 88.38 87 VAL A N 1
ATOM 598 C CA . VAL A 1 87 ? -7.036 2.401 9.963 1.00 88.38 87 VAL A CA 1
ATOM 599 C C . VAL A 1 87 ? -5.919 1.891 9.042 1.00 88.38 87 VAL A C 1
ATOM 601 O O . VAL A 1 87 ? -5.343 2.669 8.285 1.00 88.38 87 VAL A O 1
ATOM 604 N N . ILE A 1 88 ? -5.642 0.585 9.055 1.00 90.00 88 ILE A N 1
ATOM 605 C CA . ILE A 1 88 ? -4.647 -0.039 8.166 1.00 90.00 88 ILE A CA 1
ATOM 606 C C . ILE A 1 88 ? -5.076 0.076 6.699 1.00 90.00 88 ILE A C 1
ATOM 608 O O . ILE A 1 88 ? -4.273 0.455 5.847 1.00 90.00 88 ILE A O 1
ATOM 612 N N . SER A 1 89 ? -6.347 -0.210 6.412 1.00 85.81 89 SER A N 1
ATOM 613 C CA . SER A 1 89 ? -6.907 -0.144 5.055 1.00 85.81 89 SER A CA 1
ATOM 614 C C . SER A 1 89 ? -6.873 1.284 4.506 1.00 85.81 89 SER A C 1
ATOM 616 O O . SER A 1 89 ? -6.546 1.491 3.340 1.00 85.81 89 SER A O 1
ATOM 618 N N . PHE A 1 90 ? -7.133 2.275 5.360 1.00 89.38 90 PHE A N 1
ATOM 619 C CA . PHE A 1 90 ? -7.013 3.687 5.026 1.00 89.38 90 PHE A CA 1
ATOM 620 C C . PHE A 1 90 ? -5.568 4.096 4.731 1.00 89.38 90 PHE A C 1
ATOM 622 O O . PHE A 1 90 ? -5.329 4.770 3.735 1.00 89.38 90 PHE A O 1
ATOM 629 N N . GLY A 1 91 ? -4.601 3.666 5.547 1.00 88.75 91 GLY A N 1
ATOM 630 C CA . GLY A 1 91 ? -3.183 3.933 5.289 1.00 88.75 91 GLY A CA 1
ATOM 631 C C . GLY A 1 91 ? -2.710 3.360 3.956 1.00 88.75 91 GLY A C 1
ATOM 632 O O . GLY A 1 91 ? -2.057 4.059 3.186 1.00 88.75 91 GLY A O 1
ATOM 633 N N . LEU A 1 92 ? -3.100 2.120 3.647 1.00 89.81 92 LEU A N 1
ATOM 634 C CA . LEU A 1 92 ? -2.820 1.492 2.355 1.00 89.81 92 LEU A CA 1
ATOM 635 C C . LEU A 1 92 ? -3.455 2.278 1.198 1.00 89.81 92 LEU A C 1
ATOM 637 O O . LEU A 1 92 ? -2.770 2.589 0.225 1.00 89.81 92 LEU A O 1
ATOM 641 N N . LEU A 1 93 ? -4.743 2.621 1.309 1.00 88.69 93 LEU A N 1
ATOM 642 C CA . LEU A 1 93 ? -5.464 3.398 0.299 1.00 88.69 93 LEU A CA 1
ATOM 643 C C . LEU A 1 93 ? -4.804 4.761 0.067 1.00 88.69 93 LEU A C 1
ATOM 645 O O . LEU A 1 93 ? -4.593 5.148 -1.077 1.00 88.69 93 LEU A O 1
ATOM 649 N N . LEU A 1 94 ? -4.439 5.465 1.140 1.00 88.56 94 LEU A N 1
ATOM 650 C CA . LEU A 1 94 ? -3.798 6.775 1.069 1.00 88.56 94 LEU A CA 1
ATOM 651 C C . LEU A 1 94 ? -2.414 6.689 0.418 1.00 88.56 94 LEU A C 1
ATOM 653 O O . LEU A 1 94 ? -2.119 7.468 -0.483 1.00 88.56 94 LEU A O 1
ATOM 657 N N . GLY A 1 95 ? -1.590 5.720 0.827 1.00 86.50 95 GLY A N 1
ATOM 658 C CA . GLY A 1 95 ? -0.280 5.483 0.216 1.00 86.50 95 GLY A CA 1
ATOM 659 C C . GLY A 1 95 ? -0.382 5.148 -1.273 1.00 86.50 95 GLY A C 1
ATOM 660 O O . GLY A 1 95 ? 0.385 5.661 -2.081 1.00 86.50 95 GLY A O 1
ATOM 661 N N . THR A 1 96 ? -1.388 4.355 -1.646 1.00 85.81 96 THR A N 1
ATOM 662 C CA . THR A 1 96 ? -1.693 4.029 -3.046 1.00 85.81 96 THR A CA 1
ATOM 663 C C . THR A 1 96 ? -2.147 5.262 -3.829 1.00 85.81 96 THR A C 1
ATOM 665 O O . THR A 1 96 ? -1.707 5.472 -4.954 1.00 85.81 96 THR A O 1
ATOM 668 N N . ALA A 1 97 ? -3.002 6.102 -3.239 1.00 84.81 97 ALA A N 1
ATOM 669 C CA . ALA A 1 97 ? -3.512 7.307 -3.885 1.00 84.81 97 ALA A CA 1
ATOM 670 C C . ALA A 1 97 ? -2.408 8.345 -4.137 1.00 84.81 97 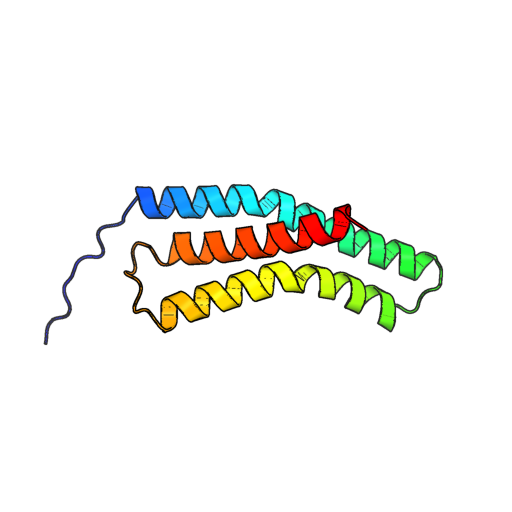ALA A C 1
ATOM 672 O O . ALA A 1 97 ? -2.375 8.941 -5.209 1.00 84.81 97 ALA A O 1
ATOM 673 N N . ILE A 1 98 ? -1.497 8.541 -3.178 1.00 85.75 98 ILE A N 1
ATOM 674 C CA . ILE A 1 98 ? -0.355 9.458 -3.322 1.00 85.75 98 ILE A CA 1
ATOM 675 C C . ILE A 1 98 ? 0.542 9.016 -4.479 1.00 85.75 98 ILE A C 1
ATOM 677 O O . ILE A 1 98 ? 0.874 9.827 -5.340 1.00 85.75 98 ILE A O 1
ATOM 681 N N . GLU A 1 99 ? 0.885 7.729 -4.520 1.00 82.88 99 GLU A N 1
ATOM 682 C CA . GLU A 1 99 ? 1.713 7.159 -5.583 1.00 82.88 99 GLU A CA 1
ATOM 683 C C . GLU A 1 99 ? 1.039 7.298 -6.953 1.00 82.88 99 GLU A C 1
ATOM 685 O O . GLU A 1 99 ? 1.649 7.754 -7.916 1.00 82.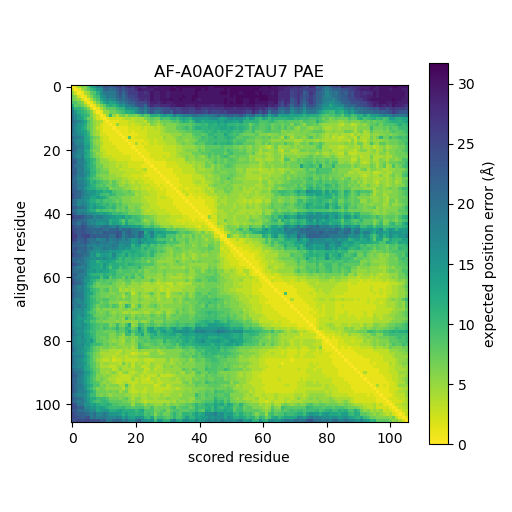88 99 GLU A O 1
ATOM 690 N N . TYR A 1 100 ? -0.257 6.978 -7.023 1.00 80.50 100 TYR A N 1
ATOM 691 C CA . TYR A 1 100 ? -1.043 7.109 -8.243 1.00 80.50 100 TYR A CA 1
ATOM 692 C C . TYR A 1 100 ? -1.042 8.557 -8.753 1.00 80.50 100 TYR A C 1
ATOM 694 O O . TYR A 1 100 ? -0.735 8.800 -9.914 1.00 80.50 100 TYR A O 1
ATOM 702 N N . VAL A 1 101 ? -1.319 9.544 -7.896 1.00 79.50 101 VAL A N 1
ATOM 703 C CA . VAL A 1 101 ? -1.297 10.962 -8.297 1.00 79.50 101 VAL A CA 1
ATOM 704 C C . VAL A 1 101 ? 0.103 11.400 -8.739 1.00 79.50 101 VAL A C 1
ATOM 706 O O . VAL A 1 101 ? 0.219 12.110 -9.735 1.00 79.50 101 VAL A O 1
ATOM 709 N N . GLY A 1 102 ? 1.157 10.952 -8.052 1.00 75.25 102 GLY A N 1
ATOM 710 C CA . GLY A 1 102 ? 2.541 11.271 -8.409 1.00 75.25 102 GLY A CA 1
ATOM 711 C C . GLY A 1 102 ? 2.946 10.779 -9.800 1.00 75.25 102 GLY A C 1
ATOM 712 O O . GLY A 1 102 ? 3.696 11.465 -10.486 1.00 75.25 102 GLY A O 1
ATOM 713 N N . ILE A 1 103 ? 2.412 9.637 -10.240 1.00 71.31 103 ILE A N 1
ATOM 714 C CA . ILE A 1 103 ? 2.702 9.057 -11.561 1.00 71.31 103 ILE A CA 1
ATOM 715 C C . ILE A 1 103 ? 1.953 9.781 -12.684 1.00 71.31 103 ILE A C 1
ATOM 717 O O . ILE A 1 103 ? 2.516 9.984 -13.751 1.00 71.31 103 ILE A O 1
ATOM 721 N N . PHE A 1 104 ? 0.697 10.183 -12.466 1.00 64.56 104 PHE A N 1
ATOM 722 C CA . PHE A 1 104 ? -0.120 10.839 -13.501 1.00 64.56 104 PHE A CA 1
ATOM 723 C C . PHE A 1 104 ? 0.087 12.363 -13.601 1.00 64.56 104 PHE A C 1
ATOM 725 O O . PHE A 1 104 ? -0.509 12.994 -14.473 1.00 64.56 104 PHE A O 1
ATOM 732 N N . GLN A 1 105 ? 0.888 12.965 -12.714 1.00 60.06 105 GLN A N 1
ATOM 733 C CA . GLN A 1 105 ? 1.288 14.378 -12.796 1.00 60.06 105 GLN A CA 1
ATOM 734 C C . GLN A 1 105 ? 2.688 14.606 -13.393 1.00 60.06 105 GLN A C 1
ATOM 736 O O . GLN A 1 105 ? 3.104 15.761 -13.498 1.00 60.06 105 GLN A O 1
ATOM 741 N N . GLN A 1 106 ? 3.399 13.542 -13.774 1.00 55.72 106 GLN A N 1
ATOM 742 C CA . GLN A 1 106 ? 4.668 13.603 -14.513 1.00 55.72 106 GLN A CA 1
ATOM 743 C C . GLN A 1 106 ? 4.438 13.387 -16.008 1.00 55.72 106 GLN A C 1
ATOM 745 O O . GLN A 1 106 ? 5.194 14.002 -16.792 1.00 55.72 106 GLN A O 1
#